Protein AF-A0A536ALR8-F1 (afdb_monomer_lite)

Secondary structure (DSSP, 8-state):
-----EEE--SHHHHHHHHHHHTTT-S--EEE---GGG------HHHHHHHHHHTT--S----

Radius of gyration: 11.84 Å; chains: 1; bounding box: 29×25×34 Å

Structure (mmCIF, N/CA/C/O backbone):
data_AF-A0A536ALR8-F1
#
_entry.id   AF-A0A536ALR8-F1
#
loop_
_atom_site.group_PDB
_atom_site.id
_atom_site.type_symbol
_atom_site.label_atom_id
_atom_site.label_alt_id
_atom_site.label_comp_id
_atom_site.label_asym_id
_atom_site.label_entity_id
_atom_site.label_seq_id
_atom_site.pdbx_PDB_ins_code
_atom_site.Cartn_x
_atom_site.Cartn_y
_atom_site.Cartn_z
_atom_site.occupancy
_atom_site.B_iso_or_equiv
_atom_site.auth_seq_id
_atom_site.auth_comp_id
_atom_site.auth_asym_id
_atom_site.auth_atom_id
_atom_site.pdbx_PDB_model_num
ATOM 1 N N . MET A 1 1 ? 10.640 18.048 1.184 1.00 56.34 1 MET A N 1
ATOM 2 C CA . MET A 1 1 ? 9.863 16.940 0.596 1.00 56.34 1 MET A CA 1
ATOM 3 C C . MET A 1 1 ? 8.481 17.484 0.341 1.00 56.34 1 MET A C 1
ATOM 5 O O . MET A 1 1 ? 7.811 17.839 1.301 1.00 56.34 1 MET A O 1
ATOM 9 N N . GLU A 1 2 ? 8.110 17.660 -0.920 1.00 70.38 2 GLU A N 1
ATOM 10 C CA . GLU A 1 2 ? 6.723 17.968 -1.262 1.00 70.38 2 GLU A CA 1
ATOM 11 C C . GLU A 1 2 ? 5.938 16.663 -1.142 1.00 70.38 2 GLU A C 1
ATOM 13 O O . GLU A 1 2 ? 6.322 15.654 -1.732 1.00 70.38 2 GLU A O 1
ATOM 18 N N . ILE A 1 3 ? 4.903 16.652 -0.303 1.00 73.88 3 ILE A N 1
ATOM 19 C CA . ILE A 1 3 ? 3.983 15.518 -0.241 1.00 73.88 3 ILE A CA 1
ATOM 20 C C . ILE A 1 3 ? 3.111 15.613 -1.493 1.00 73.88 3 ILE A C 1
ATOM 22 O O . ILE A 1 3 ? 2.459 16.633 -1.713 1.00 73.88 3 ILE A O 1
ATOM 26 N N . GLY A 1 4 ? 3.161 14.574 -2.328 1.00 84.19 4 GLY A N 1
ATOM 27 C CA . GLY A 1 4 ? 2.376 14.477 -3.555 1.00 84.19 4 GLY A CA 1
ATOM 28 C C . GLY A 1 4 ? 0.905 14.142 -3.293 1.00 84.19 4 GLY A C 1
ATOM 29 O O . GLY A 1 4 ? 0.363 14.366 -2.213 1.00 84.19 4 GLY A O 1
ATOM 30 N N . GLU A 1 5 ? 0.242 13.571 -4.297 1.00 92.75 5 GLU A N 1
ATOM 31 C CA . GLU A 1 5 ? -1.141 13.097 -4.175 1.00 92.75 5 GLU A CA 1
ATOM 32 C C . GLU A 1 5 ? -1.254 12.024 -3.077 1.00 92.75 5 GLU A C 1
ATOM 34 O O . GLU A 1 5 ? -0.457 11.082 -3.022 1.00 92.75 5 GLU A O 1
ATOM 39 N N . THR A 1 6 ? -2.254 12.166 -2.206 1.00 94.06 6 THR A N 1
ATOM 40 C CA . THR A 1 6 ? -2.529 11.226 -1.115 1.00 94.06 6 THR A CA 1
ATOM 41 C C . THR A 1 6 ? -3.780 10.400 -1.398 1.00 94.06 6 THR A C 1
ATOM 43 O O . THR A 1 6 ? -4.690 10.823 -2.112 1.00 94.06 6 THR A O 1
ATOM 46 N N . LEU A 1 7 ? -3.825 9.198 -0.830 1.00 94.88 7 LEU A N 1
ATOM 47 C CA . LEU A 1 7 ? -4.952 8.283 -0.917 1.00 94.88 7 LEU A CA 1
ATOM 48 C C . LEU A 1 7 ? -5.300 7.746 0.472 1.00 94.88 7 LEU A C 1
ATOM 50 O O . LEU A 1 7 ? -4.492 7.074 1.114 1.00 94.88 7 LEU A O 1
ATOM 54 N N . GLU A 1 8 ? -6.538 7.979 0.896 1.00 94.88 8 GLU A N 1
ATOM 55 C CA . GLU A 1 8 ? -7.112 7.368 2.093 1.00 94.88 8 GLU A CA 1
ATOM 56 C C . GLU A 1 8 ? -7.887 6.102 1.714 1.00 94.88 8 GLU A C 1
ATOM 58 O O . GLU A 1 8 ? -8.920 6.149 1.044 1.00 94.88 8 GLU A O 1
ATOM 63 N N . VAL A 1 9 ? -7.380 4.947 2.145 1.00 95.12 9 VA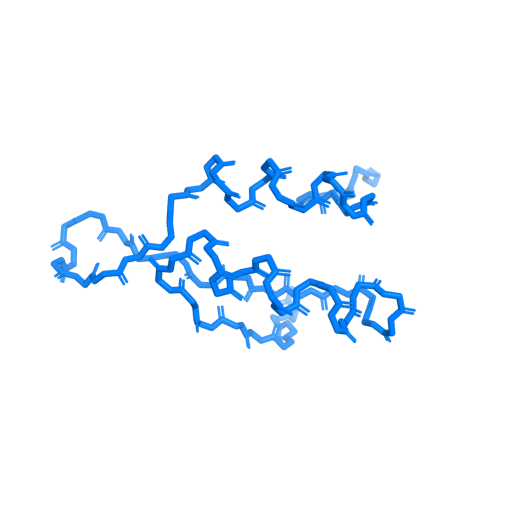L A N 1
ATOM 64 C CA . VAL A 1 9 ? -8.051 3.648 2.025 1.00 95.12 9 VAL A CA 1
ATOM 65 C C . VAL A 1 9 ? -7.867 2.866 3.319 1.00 95.12 9 VAL A C 1
ATOM 67 O O . VAL A 1 9 ? -6.780 2.800 3.882 1.00 95.12 9 VAL A O 1
ATOM 70 N N . SER A 1 10 ? -8.941 2.242 3.792 1.00 93.75 10 SER A N 1
ATOM 71 C CA . SER A 1 10 ? -8.954 1.526 5.072 1.00 93.75 10 SER A CA 1
ATOM 72 C C . SER A 1 10 ? -8.915 0.004 4.930 1.00 93.75 10 SER A C 1
ATOM 74 O O . SER A 1 10 ? -8.834 -0.698 5.933 1.00 93.75 10 SER A O 1
ATOM 76 N N . THR A 1 11 ? -8.978 -0.529 3.704 1.00 94.88 11 THR A N 1
ATOM 77 C CA . THR A 1 11 ? -9.011 -1.978 3.456 1.00 94.88 11 THR A CA 1
ATOM 78 C C . THR A 1 11 ? -8.079 -2.392 2.327 1.00 94.88 11 THR A C 1
ATOM 80 O O . THR A 1 11 ? -7.900 -1.673 1.338 1.00 94.88 11 THR A O 1
ATOM 83 N N . ARG A 1 12 ? -7.536 -3.609 2.442 1.00 95.50 12 ARG A N 1
ATOM 84 C CA . ARG A 1 12 ? -6.675 -4.225 1.425 1.00 95.50 12 ARG A CA 1
ATOM 85 C C . ARG A 1 12 ? -7.362 -4.318 0.059 1.00 95.50 12 ARG A C 1
ATOM 87 O O . ARG A 1 12 ? -6.753 -4.042 -0.970 1.00 95.50 12 ARG A O 1
ATOM 94 N N . ALA A 1 13 ? -8.655 -4.646 0.043 1.00 96.62 13 ALA A N 1
ATOM 95 C CA . ALA A 1 13 ? -9.438 -4.742 -1.188 1.00 96.62 13 ALA A CA 1
ATOM 96 C C . ALA A 1 13 ? -9.586 -3.385 -1.899 1.00 96.62 13 ALA A C 1
ATOM 98 O O . ALA A 1 13 ? -9.429 -3.314 -3.120 1.00 96.62 13 ALA A O 1
ATOM 99 N N . ALA A 1 14 ? -9.844 -2.305 -1.149 1.00 96.88 14 ALA A N 1
ATOM 100 C CA . ALA A 1 14 ? -9.931 -0.958 -1.711 1.00 96.88 14 ALA A CA 1
ATOM 101 C C . ALA A 1 14 ? -8.583 -0.499 -2.285 1.00 96.88 14 ALA A C 1
ATOM 103 O O . ALA A 1 14 ? -8.542 0.034 -3.397 1.00 96.88 14 ALA A O 1
ATOM 104 N N . TRP A 1 15 ? -7.487 -0.781 -1.574 1.00 97.06 15 TRP A N 1
ATOM 105 C CA . TRP A 1 15 ? -6.134 -0.496 -2.046 1.00 97.06 15 TRP A CA 1
ATOM 106 C C . TRP A 1 15 ? -5.818 -1.227 -3.355 1.00 97.06 15 TRP A C 1
ATOM 108 O O . TRP A 1 15 ? -5.496 -0.596 -4.363 1.00 97.06 15 TRP A O 1
ATOM 118 N N . ARG A 1 16 ? -6.046 -2.544 -3.398 1.00 97.00 16 ARG A N 1
ATOM 119 C CA . ARG A 1 16 ? -5.845 -3.350 -4.609 1.00 97.00 16 ARG A CA 1
ATOM 120 C C . ARG A 1 16 ? -6.700 -2.870 -5.781 1.00 97.00 16 ARG A C 1
ATOM 122 O O . ARG A 1 16 ? -6.244 -2.859 -6.924 1.00 97.00 16 ARG A O 1
ATOM 129 N N . ALA A 1 17 ? -7.949 -2.479 -5.529 1.00 97.81 17 ALA A N 1
ATOM 130 C CA . ALA A 1 17 ? -8.829 -1.948 -6.566 1.00 97.81 17 ALA A CA 1
ATOM 131 C C . ALA A 1 17 ? -8.315 -0.613 -7.126 1.00 97.81 17 ALA A C 1
ATOM 133 O O . ALA A 1 17 ? -8.418 -0.377 -8.331 1.00 97.81 17 ALA A O 1
ATOM 134 N N . TRP A 1 18 ? -7.752 0.248 -6.274 1.00 97.38 18 TRP A N 1
ATOM 135 C CA . TRP A 1 18 ? -7.115 1.483 -6.716 1.00 97.38 18 TRP A CA 1
ATOM 136 C C . TRP A 1 18 ? -5.869 1.198 -7.557 1.00 97.38 18 TRP A C 1
ATOM 138 O O . TRP A 1 18 ? -5.768 1.733 -8.663 1.00 97.38 18 TRP A O 1
ATOM 148 N N . LEU A 1 19 ? -4.989 0.302 -7.099 1.00 96.81 19 LEU A N 1
ATOM 149 C CA . LEU A 1 19 ? -3.787 -0.102 -7.833 1.00 96.81 19 LEU A CA 1
ATOM 150 C C . LEU A 1 19 ? -4.129 -0.611 -9.230 1.00 96.81 19 LEU A C 1
ATOM 152 O O . LEU A 1 19 ? -3.625 -0.065 -10.203 1.00 96.81 19 LEU A O 1
ATOM 156 N N . LYS A 1 20 ? -5.073 -1.555 -9.361 1.00 97.12 20 LYS A N 1
ATOM 157 C CA . LYS A 1 20 ? -5.500 -2.101 -10.666 1.00 97.12 20 LYS A CA 1
ATOM 158 C C . LYS A 1 20 ? -5.847 -1.030 -11.702 1.00 97.12 20 LYS A C 1
ATOM 160 O O . LYS A 1 20 ? -5.616 -1.236 -12.887 1.00 97.12 20 LYS A O 1
ATOM 165 N N . ARG A 1 21 ? -6.419 0.096 -11.270 1.00 97.19 21 ARG A N 1
ATOM 166 C CA . ARG A 1 21 ? -6.835 1.188 -12.164 1.00 97.19 21 ARG A CA 1
ATOM 167 C C . ARG A 1 21 ? -5.720 2.191 -12.459 1.00 97.19 21 ARG A C 1
ATOM 169 O O . ARG A 1 21 ? -5.787 2.873 -13.480 1.00 97.19 21 ARG A O 1
ATOM 176 N N . ASN A 1 22 ? -4.735 2.315 -11.570 1.00 96.38 22 ASN A N 1
ATOM 177 C CA . ASN A 1 22 ? -3.826 3.461 -11.547 1.00 96.38 22 ASN A CA 1
ATOM 178 C C . ASN A 1 22 ? -2.338 3.107 -11.647 1.00 96.38 22 ASN A C 1
ATOM 180 O O . ASN A 1 22 ? -1.568 3.984 -12.032 1.00 96.38 22 ASN A O 1
ATOM 184 N N . TYR A 1 23 ? -1.928 1.864 -11.364 1.00 94.50 23 TYR A N 1
ATOM 185 C CA . TYR A 1 23 ? -0.514 1.493 -11.207 1.00 94.50 23 TYR A CA 1
ATOM 186 C C . TYR A 1 23 ? 0.358 1.816 -12.434 1.00 94.50 23 TYR A C 1
ATOM 188 O O . TYR A 1 23 ? 1.524 2.162 -12.297 1.00 94.50 23 TYR A O 1
ATOM 196 N N . ALA A 1 24 ? -0.217 1.740 -13.638 1.00 93.88 24 ALA A N 1
ATOM 197 C CA . ALA A 1 24 ? 0.478 2.039 -14.890 1.00 93.88 24 ALA A CA 1
ATOM 198 C C . ALA A 1 24 ? 0.395 3.521 -15.313 1.00 93.88 24 ALA A C 1
ATOM 200 O O . ALA A 1 24 ? 1.072 3.935 -16.250 1.00 93.88 24 ALA A O 1
ATOM 201 N N . ARG A 1 25 ? -0.473 4.320 -14.676 1.00 94.56 25 ARG A N 1
ATOM 202 C CA . ARG A 1 25 ? -0.759 5.719 -15.056 1.00 94.56 25 ARG A CA 1
ATOM 203 C C . ARG A 1 25 ? -0.166 6.729 -14.078 1.00 94.56 25 ARG A C 1
ATOM 205 O O . ARG A 1 25 ? 0.117 7.859 -14.464 1.00 94.56 25 ARG A O 1
ATOM 212 N N . LYS A 1 26 ? -0.034 6.344 -12.811 1.00 93.75 26 LYS A N 1
ATOM 213 C CA . LYS A 1 26 ? 0.523 7.163 -11.734 1.00 93.75 26 LYS A CA 1
ATOM 214 C C . LYS A 1 26 ? 1.984 6.773 -11.515 1.00 93.75 26 LYS A C 1
ATOM 216 O O . LYS A 1 26 ? 2.337 5.611 -11.671 1.00 93.75 26 LYS A O 1
ATOM 221 N N . LYS A 1 27 ? 2.824 7.753 -11.181 1.00 89.94 27 LYS A N 1
ATOM 222 C CA . LYS A 1 27 ? 4.246 7.525 -10.870 1.00 89.94 27 LYS A CA 1
ATOM 223 C C . LYS A 1 27 ? 4.474 7.229 -9.389 1.00 89.94 27 LYS A C 1
ATOM 225 O O . LYS A 1 27 ? 5.399 6.506 -9.055 1.00 89.94 27 LYS A O 1
ATOM 230 N N . GLU A 1 28 ? 3.632 7.795 -8.533 1.00 91.50 28 GLU A N 1
ATOM 231 C CA . GLU A 1 28 ? 3.671 7.637 -7.083 1.00 91.50 28 GLU A CA 1
ATOM 232 C C . GLU A 1 28 ? 2.280 7.908 -6.491 1.00 91.50 28 GLU A C 1
ATOM 234 O O . GLU A 1 28 ? 1.423 8.513 -7.146 1.00 91.50 28 GLU A O 1
ATOM 239 N N . ILE A 1 29 ? 2.062 7.452 -5.258 1.00 93.81 29 ILE A N 1
ATOM 240 C CA . ILE A 1 29 ? 0.931 7.835 -4.409 1.00 93.81 29 ILE A CA 1
ATOM 241 C C . ILE A 1 29 ? 1.348 7.715 -2.946 1.00 93.81 29 ILE A C 1
ATOM 243 O O . ILE A 1 29 ? 2.112 6.820 -2.585 1.00 93.81 29 ILE A O 1
ATOM 247 N N . TRP A 1 30 ? 0.795 8.572 -2.096 1.00 92.19 30 TRP A N 1
ATOM 248 C CA . TRP A 1 30 ? 0.998 8.510 -0.654 1.00 92.19 30 TRP A CA 1
ATOM 249 C C . TRP A 1 30 ? -0.223 7.888 0.018 1.00 92.19 30 TRP A C 1
ATOM 251 O O . TRP A 1 30 ? -1.278 8.513 0.105 1.00 92.19 30 TRP A O 1
ATOM 261 N N . VAL A 1 31 ? -0.106 6.648 0.495 1.00 92.62 31 VAL A N 1
ATOM 262 C CA . VAL A 1 31 ? -1.198 5.998 1.234 1.00 92.62 31 VAL A CA 1
ATOM 263 C C . VAL A 1 31 ? -1.199 6.493 2.676 1.00 92.62 31 VAL A C 1
ATOM 265 O O . VAL A 1 31 ? -0.203 6.375 3.388 1.00 92.62 31 VAL A O 1
ATOM 268 N N . VAL A 1 32 ? -2.326 7.042 3.119 1.00 92.50 32 VAL A N 1
ATOM 269 C CA . VAL A 1 32 ? -2.483 7.530 4.490 1.00 92.5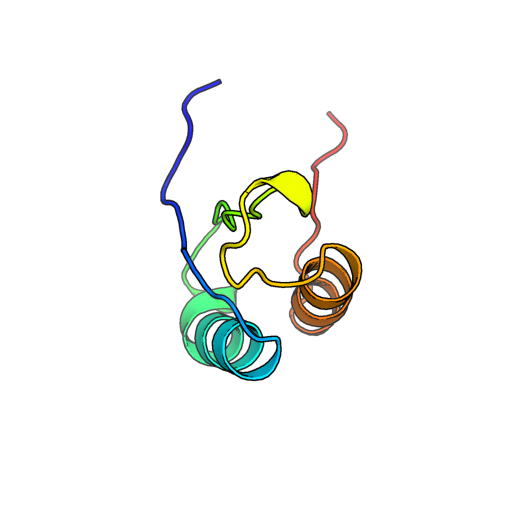0 32 VAL A CA 1
ATOM 270 C C . VAL A 1 32 ? -2.764 6.349 5.413 1.00 92.50 32 VAL A C 1
ATOM 272 O O . VAL A 1 32 ? -3.761 5.645 5.254 1.00 92.50 32 VAL A O 1
ATOM 275 N N . LEU A 1 33 ? -1.890 6.153 6.400 1.00 92.19 33 LEU A N 1
ATOM 276 C CA . LEU A 1 33 ? -2.043 5.138 7.436 1.00 92.19 33 LEU A CA 1
ATOM 277 C C . LEU A 1 33 ? -2.257 5.823 8.782 1.00 92.19 33 LEU A C 1
ATOM 279 O O . LEU A 1 33 ? -1.437 6.630 9.224 1.00 92.19 33 LEU A O 1
ATOM 283 N N . HIS A 1 34 ? -3.359 5.503 9.451 1.00 91.62 34 HIS A N 1
ATOM 284 C CA . HIS A 1 34 ? -3.632 6.041 10.775 1.00 91.62 34 HIS A CA 1
ATOM 285 C C . HIS A 1 34 ? -2.973 5.190 11.862 1.00 91.62 34 HIS A C 1
ATOM 287 O O . HIS A 1 34 ? -2.985 3.958 11.824 1.00 91.62 34 HIS A O 1
ATOM 293 N N . ALA A 1 35 ? -2.433 5.856 12.885 1.00 88.19 35 ALA A N 1
ATOM 294 C CA . ALA A 1 35 ? -1.920 5.179 14.070 1.00 88.19 35 ALA A CA 1
ATOM 295 C C . ALA A 1 35 ? -3.040 4.393 14.769 1.00 88.19 35 ALA A C 1
ATOM 297 O O . ALA A 1 35 ? -4.170 4.877 14.864 1.00 88.19 35 ALA A O 1
ATOM 298 N N . LYS A 1 36 ? -2.719 3.226 15.346 1.00 83.56 36 LYS A N 1
ATOM 299 C CA . LYS A 1 36 ? -3.698 2.393 16.076 1.00 83.56 36 LYS A CA 1
ATOM 300 C C . LYS A 1 36 ? -4.431 3.171 17.178 1.00 83.56 36 LYS A C 1
ATOM 302 O O . LYS A 1 36 ? -5.626 2.988 17.369 1.00 83.56 36 LYS A O 1
ATOM 307 N N . ALA A 1 37 ? -3.730 4.087 17.850 1.00 89.38 37 ALA A N 1
ATOM 308 C CA . ALA A 1 37 ? -4.285 4.936 18.904 1.00 89.38 37 ALA A CA 1
ATOM 309 C C . ALA A 1 37 ? -5.347 5.942 18.415 1.00 89.38 37 ALA A C 1
ATOM 311 O O . ALA A 1 37 ? -6.085 6.486 19.226 1.00 89.38 37 ALA A O 1
ATOM 312 N N . SER A 1 38 ? -5.446 6.194 17.106 1.00 88.75 38 SER A N 1
ATOM 313 C CA . SER A 1 38 ? -6.428 7.134 16.548 1.00 88.75 38 SER A CA 1
ATOM 314 C C . SER A 1 38 ? -7.866 6.602 16.547 1.00 88.75 38 SER A C 1
ATOM 316 O O . SER A 1 38 ? -8.791 7.378 16.326 1.00 88.75 38 SER A O 1
ATOM 318 N N . GLY A 1 39 ? -8.062 5.287 16.723 1.00 89.19 39 GLY A N 1
ATOM 319 C CA . GLY A 1 39 ? -9.373 4.634 16.625 1.00 89.19 39 GLY A CA 1
ATOM 320 C C . GLY A 1 39 ? -9.992 4.637 15.219 1.00 89.19 39 GLY A C 1
ATOM 321 O O . GLY A 1 39 ? -11.099 4.131 15.043 1.00 89.19 39 GLY A O 1
ATOM 322 N N . LYS A 1 40 ? -9.304 5.188 14.210 1.00 89.38 40 LYS A N 1
ATOM 323 C CA . LYS A 1 40 ? -9.789 5.240 12.827 1.00 89.38 40 LYS A CA 1
ATOM 324 C C . LYS A 1 40 ? -9.467 3.938 12.084 1.00 89.38 40 LYS A C 1
ATOM 326 O O . LYS A 1 40 ? -8.356 3.424 12.233 1.00 89.38 40 LYS A O 1
ATOM 331 N N . PRO A 1 41 ? -10.384 3.421 11.243 1.00 88.56 41 PRO A N 1
ATOM 332 C CA . PRO A 1 41 ? -10.071 2.333 10.322 1.00 88.56 41 PRO A CA 1
ATOM 333 C C . PRO A 1 41 ? -8.894 2.714 9.419 1.00 88.56 41 PRO A C 1
ATOM 335 O O . PRO A 1 41 ? -8.900 3.780 8.811 1.00 88.56 41 PRO A O 1
ATOM 338 N N . SER A 1 42 ? -7.898 1.839 9.316 1.00 93.44 42 SER A N 1
ATOM 339 C CA . SER A 1 42 ? -6.706 2.066 8.499 1.00 93.44 42 SER A CA 1
ATOM 340 C C . SER A 1 42 ? -6.250 0.767 7.865 1.00 93.44 42 SER A C 1
ATOM 342 O O . SER A 1 42 ? -6.347 -0.297 8.479 1.00 93.44 42 SER A O 1
ATOM 344 N N . LEU A 1 43 ? -5.693 0.875 6.661 1.00 93.50 43 LEU A N 1
ATOM 345 C CA . LEU A 1 43 ? -4.948 -0.212 6.048 1.00 93.50 43 LEU A CA 1
ATOM 346 C C . LEU A 1 43 ? -3.746 -0.580 6.935 1.00 93.50 43 LEU A C 1
ATOM 348 O O . LEU A 1 43 ? -3.129 0.292 7.554 1.00 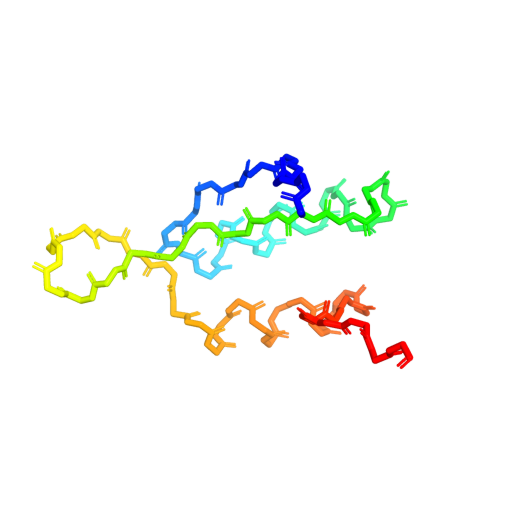93.50 43 LEU A O 1
ATOM 352 N N . ALA A 1 44 ? -3.421 -1.870 7.020 1.00 92.44 44 ALA A N 1
ATOM 353 C CA . ALA A 1 44 ? -2.187 -2.314 7.652 1.00 92.44 44 ALA A CA 1
ATOM 354 C C . ALA A 1 44 ? -1.003 -2.028 6.719 1.00 92.44 44 ALA A C 1
ATOM 356 O O . ALA A 1 44 ? -1.087 -2.295 5.523 1.00 92.44 44 ALA A O 1
ATOM 357 N N . TYR A 1 45 ? 0.114 -1.534 7.264 1.00 91.88 45 TYR A N 1
ATOM 358 C CA . TYR A 1 45 ? 1.308 -1.212 6.470 1.00 91.88 45 TYR A CA 1
ATOM 359 C C . TYR A 1 45 ? 1.749 -2.378 5.574 1.00 91.88 45 TYR A C 1
ATOM 361 O O . TYR A 1 45 ? 1.915 -2.204 4.372 1.00 91.88 45 TYR A O 1
ATOM 369 N N . ASN A 1 46 ? 1.842 -3.585 6.139 1.00 93.56 46 ASN A N 1
ATOM 370 C CA . ASN A 1 46 ? 2.262 -4.770 5.389 1.00 93.56 46 ASN A CA 1
ATOM 371 C C . ASN A 1 46 ? 1.291 -5.119 4.252 1.00 93.56 46 ASN A C 1
ATOM 373 O O . ASN A 1 46 ? 1.742 -5.438 3.162 1.00 93.56 46 ASN A O 1
ATOM 377 N N . ASP A 1 47 ? -0.025 -4.983 4.454 1.00 94.38 47 ASP A N 1
ATOM 378 C CA . ASP A 1 47 ? -0.997 -5.188 3.369 1.00 94.38 47 ASP A CA 1
ATOM 379 C C . ASP A 1 47 ? -0.839 -4.140 2.257 1.00 94.38 47 ASP A C 1
ATOM 381 O O . ASP A 1 47 ? -1.075 -4.435 1.085 1.00 94.38 47 ASP A O 1
ATOM 385 N N . ALA A 1 48 ? -0.458 -2.908 2.615 1.00 94.19 48 ALA A N 1
ATOM 386 C CA . ALA A 1 48 ? -0.186 -1.858 1.643 1.00 94.19 48 ALA A CA 1
ATOM 387 C C . ALA A 1 48 ? 1.028 -2.215 0.773 1.00 94.19 48 ALA A C 1
ATOM 389 O O . ALA A 1 48 ? 0.939 -2.142 -0.456 1.00 94.19 48 ALA A O 1
ATOM 390 N N . VAL A 1 49 ? 2.120 -2.648 1.409 1.00 94.25 49 VAL A N 1
ATOM 391 C CA . VAL A 1 49 ? 3.368 -3.047 0.743 1.00 94.25 49 VAL A CA 1
ATOM 392 C C . VAL A 1 49 ? 3.166 -4.301 -0.108 1.00 94.25 49 VAL A C 1
ATOM 394 O O . VAL A 1 49 ? 3.494 -4.278 -1.291 1.00 94.25 49 VAL A O 1
ATOM 397 N N . ASP A 1 50 ? 2.562 -5.359 0.436 1.00 95.50 50 ASP A N 1
ATOM 398 C CA . ASP A 1 50 ? 2.333 -6.621 -0.280 1.00 95.50 50 ASP A CA 1
ATOM 399 C C . ASP A 1 50 ? 1.542 -6.405 -1.575 1.00 95.50 50 ASP A C 1
ATOM 401 O O . ASP A 1 50 ? 1.885 -6.936 -2.635 1.00 95.50 50 ASP A O 1
ATOM 405 N N . GLU A 1 51 ? 0.473 -5.608 -1.510 1.00 96.25 51 GLU A N 1
ATOM 406 C CA . GLU A 1 51 ? -0.310 -5.294 -2.700 1.00 96.25 51 GLU A CA 1
ATOM 407 C C . GLU A 1 51 ? 0.461 -4.373 -3.650 1.00 96.25 51 GLU A C 1
ATOM 409 O O . GLU A 1 51 ? 0.408 -4.613 -4.849 1.00 96.25 51 GLU A O 1
ATOM 414 N N . ALA A 1 52 ? 1.219 -3.379 -3.169 1.00 95.19 52 ALA A N 1
ATOM 415 C CA . ALA A 1 52 ? 2.053 -2.531 -4.031 1.00 95.19 52 ALA A CA 1
ATOM 416 C C . ALA A 1 52 ? 3.065 -3.362 -4.840 1.00 95.19 52 ALA A C 1
ATOM 418 O O . ALA A 1 52 ? 3.156 -3.213 -6.063 1.00 95.19 52 ALA A O 1
ATOM 419 N N . LEU A 1 53 ? 3.734 -4.315 -4.185 1.00 95.19 53 LEU A N 1
ATOM 420 C CA . LEU A 1 53 ? 4.685 -5.231 -4.815 1.00 95.19 53 LEU A CA 1
ATOM 421 C C . LEU A 1 53 ? 4.031 -6.088 -5.907 1.00 95.19 53 LEU A C 1
ATOM 423 O O . LEU A 1 53 ? 4.637 -6.313 -6.954 1.00 95.19 53 LEU A O 1
ATOM 427 N N . CYS A 1 54 ? 2.769 -6.499 -5.730 1.00 95.62 54 CYS A N 1
ATOM 428 C CA . CYS A 1 54 ? 2.022 -7.237 -6.758 1.00 95.62 54 CYS A CA 1
ATOM 429 C C . CYS A 1 54 ? 1.826 -6.443 -8.065 1.00 95.62 54 CYS A C 1
ATOM 431 O O . CYS A 1 54 ? 1.564 -7.046 -9.106 1.00 95.62 54 CYS A O 1
ATOM 433 N N . PHE A 1 55 ? 1.937 -5.111 -8.026 1.00 94.75 55 PHE A N 1
ATOM 434 C CA . PHE A 1 55 ? 1.875 -4.228 -9.198 1.00 94.75 55 PHE A CA 1
ATOM 435 C C . PHE A 1 55 ? 3.247 -3.642 -9.574 1.00 94.75 55 PHE A C 1
ATOM 437 O O . PHE A 1 55 ? 3.319 -2.741 -10.410 1.00 94.75 55 PHE A O 1
ATOM 444 N N . GLY A 1 56 ? 4.333 -4.155 -8.983 1.00 92.50 56 GLY A N 1
ATOM 445 C CA . GLY A 1 56 ? 5.703 -3.7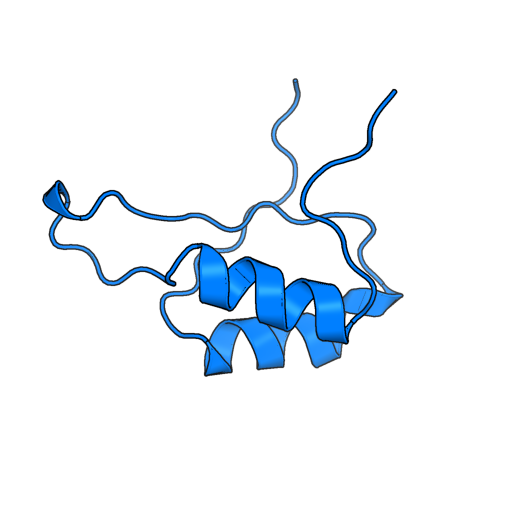06 -9.241 1.00 92.50 56 GLY A CA 1
ATOM 446 C C . GLY A 1 56 ? 6.045 -2.344 -8.632 1.00 92.50 56 GLY A C 1
ATOM 447 O O . GLY A 1 56 ? 6.986 -1.699 -9.086 1.00 92.50 56 GLY A O 1
ATOM 448 N N . TRP A 1 57 ? 5.275 -1.880 -7.648 1.00 93.81 57 TRP A N 1
ATOM 449 C CA . TRP A 1 57 ? 5.539 -0.637 -6.925 1.00 93.81 57 TRP A CA 1
ATOM 450 C C . TRP A 1 57 ? 6.348 -0.913 -5.654 1.00 93.81 57 TRP A C 1
ATOM 452 O O . TRP A 1 57 ? 6.165 -1.944 -5.010 1.00 93.81 57 TRP A O 1
ATOM 462 N N . ILE A 1 58 ? 7.224 0.025 -5.292 1.00 86.06 58 ILE A N 1
ATOM 463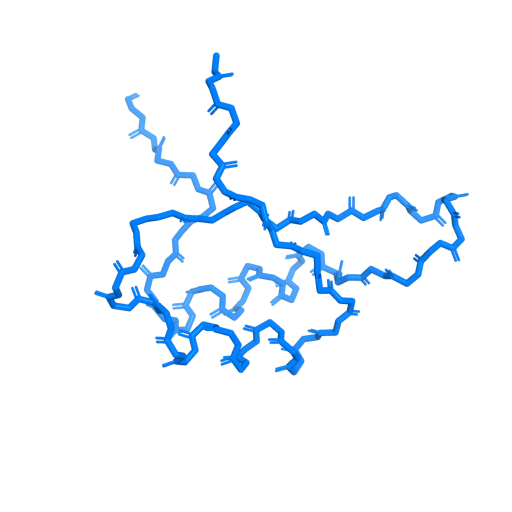 C CA . ILE A 1 58 ? 8.089 -0.025 -4.104 1.00 86.06 58 ILE A CA 1
ATOM 464 C C . ILE A 1 58 ? 7.795 1.175 -3.197 1.00 86.06 58 ILE A C 1
ATOM 466 O O . ILE A 1 58 ? 7.401 2.236 -3.677 1.00 86.06 58 ILE A O 1
ATOM 470 N N . ASP A 1 59 ? 7.960 1.002 -1.889 1.00 80.00 59 ASP A N 1
ATOM 471 C CA . ASP A 1 59 ? 7.652 1.999 -0.853 1.00 80.00 59 ASP A CA 1
ATOM 472 C C . ASP A 1 59 ? 8.733 3.082 -0.700 1.00 80.00 59 ASP A C 1
ATOM 474 O O . ASP A 1 59 ? 8.515 4.096 -0.038 1.00 80.00 59 ASP A O 1
ATOM 478 N N . SER A 1 60 ? 9.896 2.899 -1.327 1.00 68.62 60 SER A N 1
ATOM 479 C CA . SER A 1 60 ? 10.971 3.889 -1.346 1.00 68.62 60 SER A CA 1
ATOM 480 C C . SER A 1 60 ? 11.907 3.693 -2.537 1.00 68.62 60 SER A C 1
ATOM 482 O O . SER A 1 60 ? 12.034 2.599 -3.083 1.00 68.62 60 SER A O 1
ATOM 484 N N . ILE A 1 61 ? 12.587 4.770 -2.934 1.00 64.44 61 ILE A N 1
ATOM 485 C CA . ILE A 1 61 ? 13.700 4.724 -3.882 1.00 64.44 61 ILE A CA 1
ATOM 486 C C . ILE A 1 61 ? 14.966 4.992 -3.069 1.00 64.44 61 ILE A C 1
ATOM 488 O O . ILE A 1 61 ? 15.068 6.038 -2.425 1.00 64.44 61 ILE A O 1
ATOM 492 N N . VAL A 1 62 ? 15.926 4.066 -3.084 1.00 61.91 62 VAL A N 1
ATOM 493 C CA . VAL A 1 62 ? 17.272 4.347 -2.564 1.00 61.91 62 VAL A CA 1
ATOM 494 C C . VAL A 1 62 ? 17.966 5.251 -3.581 1.00 61.91 62 VAL A C 1
ATOM 496 O O . VAL A 1 62 ? 18.010 4.915 -4.765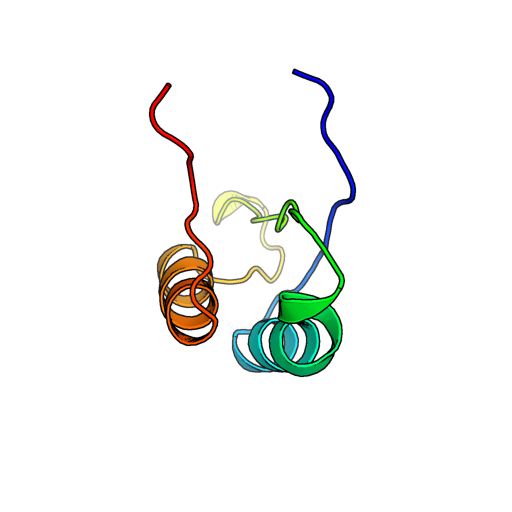 1.00 61.91 62 VAL A O 1
ATOM 499 N N . LYS A 1 63 ? 18.447 6.411 -3.133 1.00 53.53 63 LYS A N 1
ATOM 500 C CA . LYS A 1 63 ? 19.151 7.387 -3.968 1.00 53.53 63 LYS A CA 1
ATOM 501 C C . LYS A 1 63 ? 20.642 7.375 -3.674 1.00 53.53 63 LYS A C 1
ATOM 503 O O . LYS A 1 63 ? 20.984 7.231 -2.481 1.00 53.53 63 LYS A O 1
#

Foldseek 3Di:
DDQDAEDEDQDLVVLLVCCVVPVVPDPDYHYDADDPVVVDRGDDPVSNQVSCVVSPHHPDDDD

pLDDT: mean 89.87, std 9.98, range [53.53, 97.81]

Sequence (63 aa):
MEIGETLEVSTRAAWRAWLKRNYARKKEIWVVLHAKASGKPSLAYNDAVDEALCFGWIDSIVK